Protein AF-A0A1Z4GJ85-F1 (afdb_monomer)

Organism: NCBI:txid1085406

Secondary structure (DSSP, 8-state):
---GGGTTTSHHHHHHHHHHHHHHHHHTHHHHHHTT--HHHHHHHHT--HHHHHHHTT-

Radius of gyration: 14.63 Å; Cα contacts (8 Å, |Δi|>4): 33; chains: 1; bounding box: 27×19×41 Å

Sequence (59 aa):
MLNVYLIRDTKIYQEAFEAGERQTKLKMVPILLELGLSIQQIAERLKLDTELVREAARS

Solvent-accessible surface area (backbone atoms only — not comparable to full-atom values): 3485 Å² total; per-residue (Å²): 130,91,57,70,80,79,42,55,89,37,69,67,43,46,54,52,48,53,51,50,54,51,52,52,56,45,69,42,40,51,60,44,42,76,74,68,49,49,65,66,58,48,13,63,75,69,72,44,57,59,66,61,43,54,51,40,62,72,109

Foldseek 3Di:
DDDPVVCCPPPVNVVVVVVVLVVVLLLCLCVVVVVPDDLVRSCVVSVHDSVSSVVSNVD

Structure (mmCIF, N/CA/C/O backbone):
data_AF-A0A1Z4GJ85-F1
#
_entry.id   AF-A0A1Z4GJ85-F1
#
loop_
_atom_site.group_PDB
_atom_site.id
_atom_site.type_symbol
_atom_site.label_atom_id
_atom_site.label_alt_id
_atom_site.label_comp_id
_atom_site.label_asym_id
_atom_site.label_entity_id
_atom_site.label_seq_id
_atom_site.pdbx_PD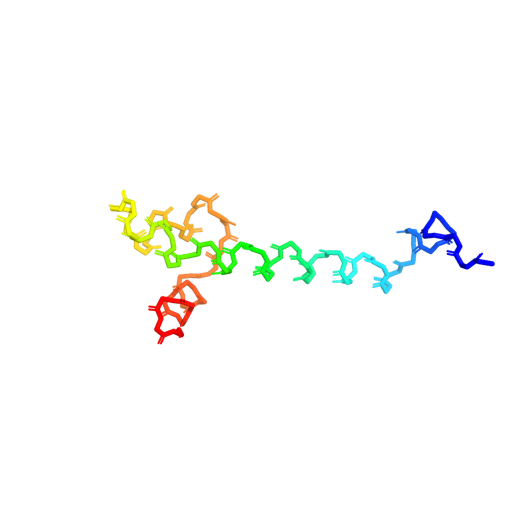B_ins_code
_atom_site.Cartn_x
_atom_site.Cartn_y
_atom_site.Cartn_z
_atom_site.occupancy
_atom_site.B_iso_or_equiv
_atom_site.auth_seq_id
_atom_site.auth_comp_id
_atom_site.auth_asym_id
_atom_site.auth_atom_id
_atom_site.pdbx_PDB_model_num
ATOM 1 N N . MET A 1 1 ? 1.415 10.544 -31.934 1.00 58.50 1 MET A N 1
ATOM 2 C CA . MET A 1 1 ? 0.999 10.014 -30.617 1.00 58.50 1 MET A CA 1
ATOM 3 C C . MET A 1 1 ? 2.201 9.332 -29.991 1.00 58.50 1 MET A C 1
ATOM 5 O O . MET A 1 1 ? 2.823 8.526 -30.672 1.00 58.50 1 MET A O 1
ATOM 9 N N . LEU A 1 2 ? 2.566 9.674 -28.754 1.00 63.72 2 LEU A N 1
ATOM 10 C CA . LEU A 1 2 ? 3.600 8.939 -28.021 1.00 63.72 2 LEU A CA 1
ATOM 11 C C . LEU A 1 2 ? 3.045 7.556 -27.682 1.00 63.72 2 LEU A C 1
ATOM 13 O O . LEU A 1 2 ? 2.052 7.436 -26.968 1.00 63.72 2 LEU A O 1
ATOM 17 N N . ASN A 1 3 ? 3.650 6.522 -28.253 1.00 78.69 3 ASN A N 1
ATOM 18 C CA . ASN A 1 3 ? 3.294 5.151 -27.948 1.00 78.69 3 ASN A CA 1
ATOM 19 C C . ASN A 1 3 ? 4.017 4.738 -26.657 1.00 78.69 3 ASN A C 1
ATOM 21 O O . ASN A 1 3 ? 5.244 4.716 -26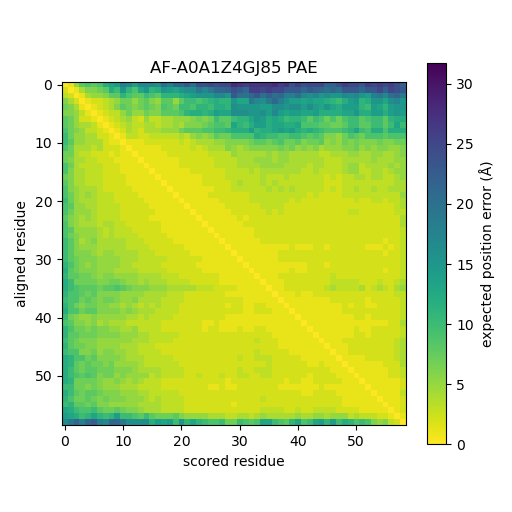.618 1.00 78.69 3 ASN A O 1
ATOM 25 N N . VAL A 1 4 ? 3.260 4.394 -25.613 1.00 75.06 4 VAL A N 1
ATOM 26 C CA . VAL A 1 4 ? 3.787 3.957 -24.307 1.00 75.06 4 VAL A CA 1
ATOM 27 C C . VAL A 1 4 ? 4.702 2.729 -24.438 1.00 75.06 4 VAL A C 1
ATOM 29 O O . VAL A 1 4 ? 5.622 2.560 -23.643 1.00 75.06 4 VAL A O 1
ATOM 32 N N . TYR A 1 5 ? 4.520 1.909 -25.479 1.00 77.94 5 TYR A N 1
ATOM 33 C CA . TYR A 1 5 ? 5.404 0.781 -25.774 1.00 77.94 5 TYR A CA 1
ATOM 34 C C . TYR A 1 5 ? 6.843 1.209 -26.112 1.00 77.94 5 TYR A C 1
ATOM 36 O O . TYR A 1 5 ? 7.760 0.446 -25.840 1.00 77.94 5 TYR A O 1
ATOM 44 N N . LEU A 1 6 ? 7.064 2.423 -26.634 1.00 81.44 6 LEU A N 1
ATOM 45 C CA . LEU A 1 6 ? 8.406 2.920 -26.986 1.00 81.44 6 LEU A CA 1
ATOM 46 C C . LEU A 1 6 ? 9.266 3.250 -25.763 1.00 81.44 6 LEU A C 1
ATOM 48 O O . LEU A 1 6 ? 10.488 3.246 -25.862 1.00 81.44 6 LEU A O 1
ATOM 52 N N . ILE A 1 7 ? 8.639 3.576 -24.628 1.00 86.19 7 ILE A N 1
ATOM 53 C CA . ILE A 1 7 ? 9.344 4.019 -23.418 1.00 86.19 7 ILE A CA 1
ATOM 54 C C . ILE A 1 7 ? 9.346 2.966 -22.312 1.00 86.19 7 ILE A C 1
ATOM 56 O O . ILE A 1 7 ? 9.893 3.223 -21.246 1.00 86.19 7 ILE A O 1
ATOM 60 N N . ARG A 1 8 ? 8.754 1.791 -22.544 1.00 83.06 8 ARG A N 1
ATOM 61 C CA . ARG A 1 8 ? 8.544 0.768 -21.510 1.00 83.06 8 ARG A CA 1
ATOM 62 C C . ARG A 1 8 ? 9.847 0.274 -20.869 1.00 83.06 8 ARG A C 1
ATOM 64 O O . ARG A 1 8 ? 9.878 0.034 -19.666 1.00 83.06 8 ARG A O 1
ATOM 71 N N . ASP A 1 9 ? 10.917 0.200 -21.654 1.00 86.31 9 ASP A N 1
ATOM 72 C CA . ASP A 1 9 ? 12.241 -0.236 -21.188 1.00 86.31 9 ASP A CA 1
ATOM 73 C C . ASP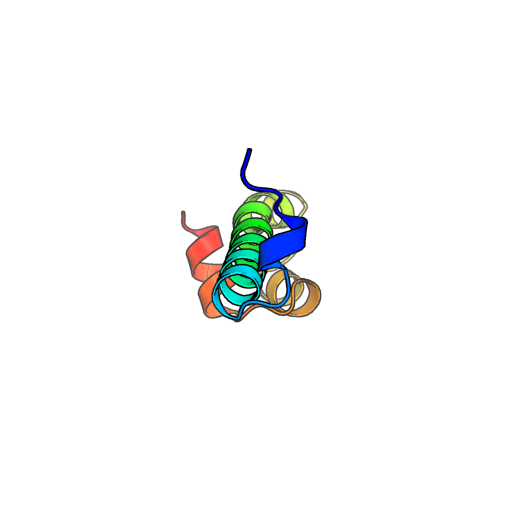 A 1 9 ? 13.085 0.915 -20.626 1.00 86.31 9 ASP A C 1
ATOM 75 O O . ASP A 1 9 ? 14.214 0.719 -20.178 1.00 86.31 9 ASP A O 1
ATOM 79 N N . THR A 1 10 ? 12.558 2.142 -20.639 1.00 91.88 10 THR A N 1
ATOM 80 C CA . THR A 1 10 ? 13.248 3.275 -20.029 1.00 91.88 10 THR A CA 1
ATOM 81 C C . THR A 1 10 ? 13.114 3.206 -18.515 1.00 91.88 10 THR A C 1
ATOM 83 O O . THR A 1 10 ? 12.043 2.926 -17.974 1.00 91.88 10 THR A O 1
ATOM 86 N N . LYS A 1 11 ? 14.199 3.558 -17.823 1.00 90.75 11 LYS A N 1
ATOM 87 C CA . LYS A 1 11 ? 14.223 3.687 -16.363 1.00 90.75 11 LYS A CA 1
ATOM 88 C C . LYS A 1 11 ? 13.083 4.574 -15.839 1.00 90.75 11 LYS A C 1
ATOM 90 O O . LYS A 1 11 ? 12.428 4.221 -14.869 1.00 90.75 11 LYS A O 1
ATOM 95 N N . ILE A 1 12 ? 12.789 5.672 -16.540 1.00 90.12 12 ILE A N 1
ATOM 96 C CA . ILE A 1 12 ? 11.725 6.616 -16.170 1.00 90.12 12 ILE A CA 1
ATOM 97 C C . ILE A 1 12 ? 10.339 5.960 -16.188 1.00 90.12 12 ILE A C 1
ATOM 99 O O . ILE A 1 12 ? 9.542 6.191 -15.283 1.00 90.12 12 ILE A O 1
ATOM 103 N N . TYR A 1 13 ? 10.033 5.137 -17.195 1.00 91.06 13 TY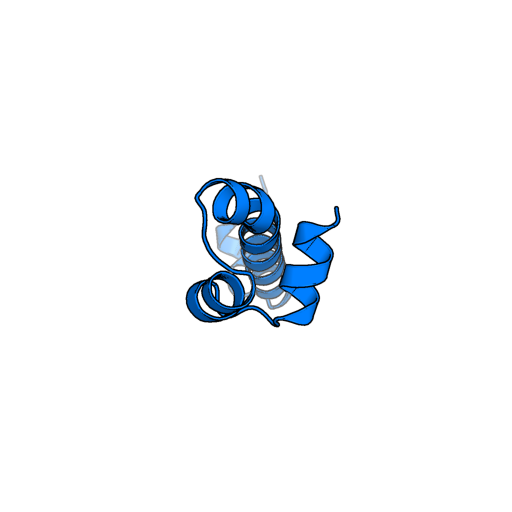R A N 1
ATOM 104 C CA . TYR A 1 13 ? 8.748 4.439 -17.240 1.00 91.06 13 TYR A CA 1
ATOM 105 C C . TYR A 1 13 ? 8.615 3.420 -16.108 1.00 91.06 13 TYR A C 1
ATOM 107 O O . TYR A 1 13 ? 7.559 3.346 -15.486 1.00 91.06 13 TYR A O 1
ATOM 115 N N . GLN A 1 14 ? 9.676 2.661 -15.829 1.00 90.75 14 GLN A N 1
ATOM 116 C CA . GLN A 1 14 ? 9.684 1.671 -14.750 1.00 90.75 14 GLN A CA 1
ATOM 117 C C . GLN A 1 14 ? 9.479 2.341 -13.388 1.00 90.75 14 GLN A C 1
ATOM 119 O O . GLN A 1 14 ? 8.595 1.938 -12.638 1.00 90.75 14 GLN A O 1
ATOM 124 N N . GLU A 1 15 ? 10.198 3.432 -13.116 1.00 92.38 15 GLU A N 1
ATOM 125 C CA . GLU A 1 15 ? 10.033 4.220 -11.889 1.00 92.38 15 GLU A CA 1
ATOM 126 C C . GLU A 1 15 ? 8.617 4.797 -11.758 1.00 92.38 15 GLU A C 1
ATOM 128 O O . GLU A 1 15 ? 8.012 4.729 -10.687 1.00 92.3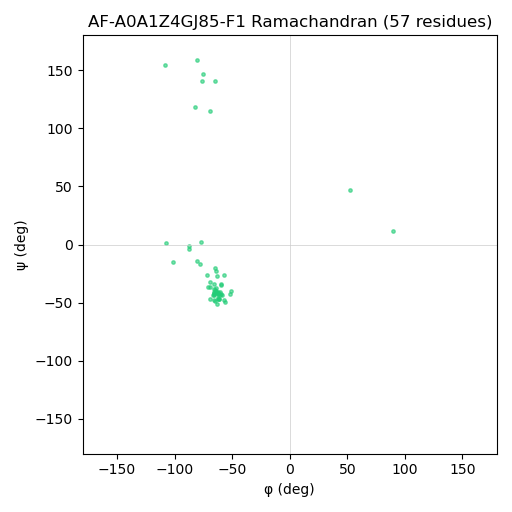8 15 GLU A O 1
ATOM 133 N N . ALA A 1 16 ? 8.053 5.331 -12.846 1.00 92.69 16 ALA A N 1
ATOM 134 C CA . ALA A 1 16 ? 6.687 5.849 -12.850 1.00 92.69 16 ALA A CA 1
ATOM 135 C C . ALA A 1 16 ? 5.645 4.739 -12.626 1.00 92.69 16 ALA A C 1
ATOM 137 O O . ALA A 1 16 ? 4.656 4.947 -11.920 1.00 92.69 16 ALA A O 1
ATOM 138 N N . PHE A 1 17 ? 5.869 3.557 -13.202 1.00 93.06 17 PHE A N 1
ATOM 139 C CA . PHE A 1 17 ? 5.006 2.395 -13.023 1.00 93.06 17 PHE A CA 1
ATOM 140 C C . PHE A 1 17 ? 5.042 1.891 -11.575 1.00 93.06 17 PHE A C 1
ATOM 142 O O . PHE A 1 17 ? 3.989 1.727 -10.958 1.00 93.06 17 PHE A O 1
ATOM 149 N N . GLU A 1 18 ? 6.234 1.736 -10.995 1.00 93.31 18 GLU A N 1
ATOM 150 C CA . GLU A 1 18 ? 6.412 1.362 -9.588 1.00 93.31 18 GLU A CA 1
ATOM 151 C C . GLU A 1 18 ? 5.799 2.396 -8.633 1.00 93.31 18 GLU A C 1
ATOM 153 O O . GLU A 1 18 ? 5.147 2.033 -7.648 1.00 93.31 18 GLU A O 1
ATOM 158 N N . ALA A 1 19 ? 5.958 3.691 -8.927 1.00 92.69 19 ALA A N 1
ATOM 159 C CA . ALA A 1 19 ? 5.330 4.762 -8.159 1.00 92.69 19 ALA A CA 1
ATOM 160 C C . ALA A 1 19 ? 3.795 4.674 -8.217 1.00 92.69 19 ALA A C 1
ATOM 162 O O . ALA A 1 19 ? 3.134 4.816 -7.186 1.00 92.69 19 ALA A O 1
ATOM 163 N N . GLY A 1 20 ? 3.229 4.379 -9.391 1.00 94.50 20 GLY A N 1
ATOM 164 C CA . GLY A 1 20 ? 1.791 4.178 -9.576 1.00 94.50 20 GLY A CA 1
ATOM 165 C C . GLY A 1 20 ? 1.253 2.948 -8.840 1.00 94.50 20 GLY A C 1
ATOM 166 O O . GLY A 1 20 ? 0.204 3.025 -8.191 1.00 94.50 20 GLY A O 1
ATOM 167 N N . GLU A 1 21 ? 1.983 1.830 -8.870 1.00 95.75 21 GLU A N 1
ATOM 168 C CA . GLU A 1 21 ? 1.635 0.624 -8.111 1.00 95.75 21 GLU A CA 1
ATOM 169 C C . GLU A 1 21 ? 1.643 0.914 -6.602 1.00 95.75 21 GLU A C 1
ATOM 171 O O . GLU A 1 21 ? 0.682 0.596 -5.895 1.00 95.75 21 GLU A O 1
ATOM 176 N N . ARG A 1 22 ? 2.690 1.588 -6.108 1.00 94.81 22 ARG A N 1
ATOM 177 C CA . ARG A 1 22 ? 2.807 1.980 -4.697 1.00 94.81 22 ARG A CA 1
ATOM 178 C C . ARG A 1 22 ? 1.675 2.913 -4.274 1.00 94.81 22 ARG A C 1
ATOM 180 O O . ARG A 1 22 ? 1.048 2.679 -3.243 1.00 94.81 22 ARG A O 1
ATOM 187 N N . GLN A 1 23 ? 1.377 3.934 -5.075 1.00 95.38 23 GLN A N 1
ATOM 188 C CA . GLN A 1 23 ? 0.305 4.883 -4.782 1.00 95.38 23 GLN A CA 1
ATOM 189 C C . GLN A 1 23 ? -1.064 4.193 -4.744 1.00 95.38 23 GLN A C 1
ATOM 191 O O . GLN A 1 23 ? -1.875 4.483 -3.867 1.00 95.38 23 GLN A O 1
ATOM 196 N N . THR A 1 24 ? -1.315 3.260 -5.665 1.00 95.88 24 THR A N 1
ATOM 197 C CA . THR A 1 24 ? -2.558 2.479 -5.689 1.00 95.88 24 THR A CA 1
ATOM 198 C C . THR A 1 24 ? -2.707 1.637 -4.425 1.00 95.88 24 THR A C 1
ATOM 200 O O . THR A 1 24 ? -3.759 1.676 -3.793 1.00 95.88 24 THR A O 1
ATOM 203 N N . LYS A 1 25 ? -1.646 0.937 -4.000 1.00 95.88 25 LYS A N 1
ATOM 204 C CA . LYS A 1 25 ? -1.660 0.152 -2.755 1.00 95.88 25 LYS A CA 1
ATOM 205 C C . LYS A 1 25 ? -1.949 1.019 -1.526 1.00 95.88 25 LYS A C 1
ATOM 207 O O . LYS A 1 25 ? -2.759 0.619 -0.697 1.00 95.88 25 LYS A O 1
ATOM 212 N N . LEU A 1 26 ? -1.349 2.210 -1.431 1.00 96.25 26 LEU A N 1
ATOM 213 C CA . LEU A 1 26 ? -1.593 3.137 -0.317 1.00 96.25 26 LEU A CA 1
ATOM 214 C C . LEU A 1 26 ? -3.036 3.659 -0.299 1.00 96.25 26 LEU A C 1
ATOM 216 O O . LEU A 1 26 ? -3.657 3.688 0.756 1.00 96.25 26 LEU A O 1
ATOM 220 N N . LYS A 1 27 ? -3.617 3.983 -1.462 1.00 96.12 27 LYS A N 1
ATOM 221 C CA . LYS A 1 27 ? -5.026 4.411 -1.563 1.00 96.12 27 LYS A CA 1
ATOM 222 C C . LYS A 1 27 ? -6.031 3.332 -1.150 1.00 96.12 27 LYS A C 1
ATOM 224 O O . LYS A 1 27 ? -7.153 3.664 -0.787 1.00 96.12 27 LYS A O 1
ATOM 229 N N . MET A 1 28 ? -5.644 2.057 -1.197 1.00 96.19 28 MET A N 1
ATOM 230 C CA . MET A 1 28 ? -6.482 0.951 -0.727 1.00 96.19 28 MET A CA 1
ATOM 231 C C . MET A 1 28 ? -6.440 0.767 0.795 1.00 96.19 28 MET A C 1
ATOM 233 O O . MET A 1 28 ? -7.296 0.065 1.327 1.00 96.19 28 MET A O 1
ATOM 237 N N . VAL A 1 29 ? -5.481 1.377 1.503 1.00 97.19 29 VAL A N 1
ATOM 238 C CA . VAL A 1 29 ? -5.312 1.197 2.955 1.00 97.19 29 VAL A CA 1
ATOM 239 C C . VAL A 1 29 ? -6.586 1.550 3.739 1.00 97.19 29 VAL A C 1
ATOM 241 O O . VAL A 1 29 ? -7.021 0.685 4.499 1.00 9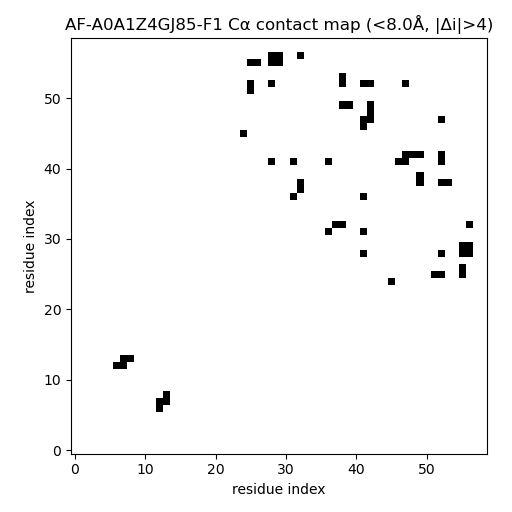7.19 29 VAL A O 1
ATOM 244 N N . PRO A 1 30 ? -7.248 2.711 3.539 1.00 96.00 30 PRO A N 1
ATOM 245 C CA . PRO A 1 30 ? -8.480 3.037 4.265 1.00 96.00 30 PRO A CA 1
ATOM 246 C C . PRO A 1 30 ? -9.596 2.012 4.032 1.00 96.00 30 PRO A C 1
ATOM 248 O O . PRO A 1 30 ? -10.205 1.528 4.980 1.00 96.00 30 PRO A O 1
ATOM 251 N N . ILE A 1 31 ? -9.788 1.590 2.779 1.00 96.56 31 ILE A N 1
ATOM 252 C CA . ILE A 1 31 ? -10.813 0.606 2.399 1.00 96.56 31 ILE A CA 1
ATOM 253 C C . ILE A 1 31 ? -10.551 -0.743 3.085 1.00 96.56 31 ILE A C 1
ATOM 255 O O . ILE A 1 31 ? -11.464 -1.389 3.587 1.00 96.56 31 ILE A O 1
ATOM 259 N N . LEU A 1 32 ? -9.295 -1.192 3.135 1.00 96.88 32 LEU A N 1
ATOM 260 C CA . LEU A 1 32 ? -8.939 -2.457 3.783 1.00 96.88 32 LEU A CA 1
ATOM 261 C C . LEU A 1 32 ? -9.101 -2.396 5.309 1.00 96.88 32 LEU A C 1
ATOM 263 O O . LEU A 1 32 ? -9.451 -3.408 5.918 1.00 96.88 32 LEU A O 1
ATOM 267 N N . LEU A 1 33 ? -8.881 -1.227 5.915 1.00 96.12 33 LEU A N 1
ATOM 268 C CA . LEU A 1 33 ? -9.168 -0.997 7.332 1.00 96.12 33 LEU A CA 1
ATOM 269 C C . LEU A 1 33 ? -10.675 -1.047 7.609 1.00 96.12 33 LEU A C 1
ATOM 271 O O . LEU A 1 33 ? -11.086 -1.698 8.567 1.00 96.12 33 LEU A O 1
ATOM 275 N N . GLU A 1 34 ? -11.501 -0.433 6.756 1.00 96.56 34 GLU A N 1
ATOM 276 C CA . GLU A 1 34 ? -12.970 -0.513 6.840 1.00 96.56 34 GLU A CA 1
ATOM 277 C C . GLU A 1 34 ? -13.478 -1.958 6.727 1.00 96.56 34 GLU A C 1
ATOM 279 O O . GLU A 1 34 ? -14.432 -2.343 7.401 1.00 96.56 34 GLU A O 1
ATOM 284 N N . LEU A 1 35 ? -12.797 -2.789 5.932 1.00 97.06 35 LEU A N 1
ATOM 285 C CA . LEU A 1 35 ? -13.068 -4.225 5.809 1.00 97.06 35 LEU A CA 1
ATOM 286 C C . LEU A 1 35 ? -12.539 -5.060 6.993 1.00 97.06 35 LEU A C 1
ATOM 288 O O . LEU A 1 35 ? -12.684 -6.284 6.994 1.00 97.06 35 LEU A O 1
ATOM 292 N N . GLY A 1 36 ? -11.942 -4.424 8.006 1.00 96.62 36 GLY A N 1
ATOM 293 C CA . GLY A 1 36 ? -11.547 -5.051 9.267 1.00 96.62 36 GLY A CA 1
ATOM 294 C C . GLY A 1 36 ? -10.135 -5.638 9.296 1.00 96.62 36 GLY A C 1
ATOM 295 O O . GLY A 1 36 ? -9.807 -6.369 10.233 1.00 96.62 36 GLY A O 1
ATOM 296 N N . LEU A 1 37 ? -9.284 -5.351 8.305 1.00 97.62 37 LEU A N 1
ATOM 297 C CA . LEU A 1 37 ? -7.877 -5.755 8.366 1.00 97.62 37 LEU A CA 1
ATOM 298 C C . LEU A 1 37 ? -7.103 -4.853 9.335 1.00 97.62 37 LEU A C 1
ATOM 300 O O . LEU A 1 37 ? -7.361 -3.657 9.433 1.00 97.62 37 LEU A O 1
ATOM 304 N N . SER A 1 38 ? -6.098 -5.407 10.019 1.00 97.31 38 SER A N 1
ATOM 305 C CA . SER A 1 38 ? -5.177 -4.599 10.827 1.00 97.31 38 SER A CA 1
ATOM 306 C C . SER A 1 38 ? -4.085 -3.942 9.975 1.00 97.31 38 SER A C 1
ATOM 308 O 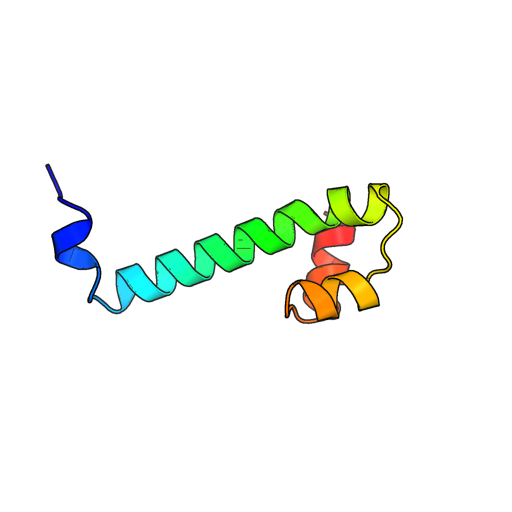O . SER A 1 38 ? -3.724 -4.437 8.906 1.00 97.31 38 SER A O 1
ATOM 310 N N . ILE A 1 39 ? -3.479 -2.865 10.487 1.00 96.31 39 ILE A N 1
ATOM 311 C CA . ILE A 1 39 ? -2.327 -2.193 9.854 1.00 96.31 39 ILE A CA 1
ATOM 312 C C . ILE A 1 39 ? -1.203 -3.194 9.535 1.00 96.31 39 ILE A C 1
ATOM 314 O O . ILE A 1 39 ? -0.645 -3.160 8.442 1.00 96.31 39 ILE A O 1
ATOM 318 N N . GLN A 1 40 ? -0.900 -4.119 10.453 1.00 97.06 40 GLN A N 1
ATOM 319 C CA . GLN A 1 40 ? 0.153 -5.125 10.257 1.00 97.06 40 GLN A CA 1
ATOM 320 C C . GLN A 1 40 ? -0.198 -6.094 9.125 1.00 97.06 40 GLN A C 1
ATOM 322 O O . GLN A 1 40 ? 0.637 -6.382 8.273 1.00 97.06 40 GLN A O 1
ATOM 327 N N . GLN A 1 41 ? -1.451 -6.550 9.080 1.00 97.56 41 GLN A N 1
ATOM 328 C CA . GLN A 1 41 ? -1.937 -7.431 8.022 1.00 97.56 41 GLN A CA 1
ATOM 329 C C . GLN A 1 41 ? -1.915 -6.753 6.647 1.00 97.56 41 GLN A C 1
ATOM 331 O O . GLN A 1 41 ? -1.631 -7.404 5.643 1.00 97.56 41 GLN A O 1
ATOM 336 N N . ILE A 1 42 ? -2.228 -5.458 6.588 1.00 97.56 42 ILE A N 1
ATOM 337 C CA . ILE A 1 42 ? -2.184 -4.674 5.349 1.00 97.56 42 ILE A CA 1
ATOM 338 C C . ILE A 1 42 ? -0.734 -4.491 4.889 1.00 97.56 42 ILE A C 1
ATOM 340 O O . ILE A 1 42 ? -0.440 -4.744 3.722 1.00 97.56 42 ILE A O 1
ATOM 344 N N . ALA A 1 43 ? 0.174 -4.115 5.795 1.00 97.19 43 ALA A N 1
ATOM 345 C CA . ALA A 1 43 ? 1.598 -3.959 5.500 1.00 97.19 43 ALA A CA 1
ATOM 346 C C . ALA A 1 43 ? 2.209 -5.254 4.943 1.00 97.19 43 ALA A C 1
ATOM 348 O O . ALA A 1 43 ? 2.835 -5.241 3.883 1.00 97.19 43 ALA A O 1
ATOM 349 N N . GLU A 1 44 ? 1.936 -6.389 5.589 1.00 97.50 44 GLU A N 1
ATOM 350 C CA . GLU A 1 44 ? 2.410 -7.701 5.146 1.00 97.50 44 GLU A CA 1
ATOM 351 C C . GLU A 1 44 ? 1.840 -8.089 3.771 1.00 97.50 44 GLU A C 1
ATOM 353 O O . GLU A 1 44 ? 2.591 -8.422 2.851 1.00 97.50 44 GLU A O 1
ATOM 358 N N . ARG A 1 45 ? 0.514 -7.999 3.587 1.00 95.88 45 ARG A N 1
ATOM 359 C CA . ARG A 1 45 ? -0.147 -8.435 2.343 1.00 95.88 45 ARG A CA 1
ATOM 360 C C . ARG A 1 45 ? 0.166 -7.544 1.148 1.00 95.88 45 ARG A C 1
ATOM 362 O O . ARG A 1 45 ? 0.303 -8.051 0.037 1.00 95.88 45 ARG A O 1
ATOM 369 N N . LEU A 1 46 ? 0.282 -6.233 1.357 1.00 95.38 46 LEU A N 1
ATOM 370 C CA . LEU A 1 46 ? 0.617 -5.282 0.295 1.00 95.38 46 LEU A CA 1
ATOM 371 C C . LEU A 1 46 ? 2.129 -5.113 0.100 1.00 95.38 46 LEU A C 1
ATOM 373 O O . LEU A 1 46 ? 2.538 -4.429 -0.843 1.00 95.38 46 LEU A O 1
ATOM 377 N N . LYS A 1 47 ? 2.948 -5.765 0.942 1.00 95.75 47 LYS A N 1
ATOM 378 C CA . LYS A 1 47 ? 4.411 -5.622 0.987 1.00 95.75 47 LYS A CA 1
ATOM 379 C C . LYS A 1 47 ? 4.822 -4.152 1.099 1.00 95.75 47 LYS A C 1
ATOM 381 O O . LYS A 1 47 ? 5.659 -3.664 0.341 1.00 95.75 47 LYS A O 1
ATOM 386 N N . LEU A 1 48 ? 4.162 -3.444 2.007 1.00 95.12 48 LEU A N 1
ATOM 387 C CA . LEU A 1 48 ? 4.412 -2.043 2.314 1.00 95.12 48 LEU A CA 1
ATOM 388 C C . LEU A 1 48 ? 5.077 -1.923 3.681 1.00 95.12 48 LEU A C 1
ATOM 390 O O . LEU A 1 48 ? 4.895 -2.770 4.554 1.00 95.12 48 LEU A O 1
ATOM 394 N N . ASP A 1 49 ? 5.814 -0.836 3.871 1.00 95.75 49 ASP A N 1
ATOM 395 C CA . ASP A 1 49 ? 6.318 -0.4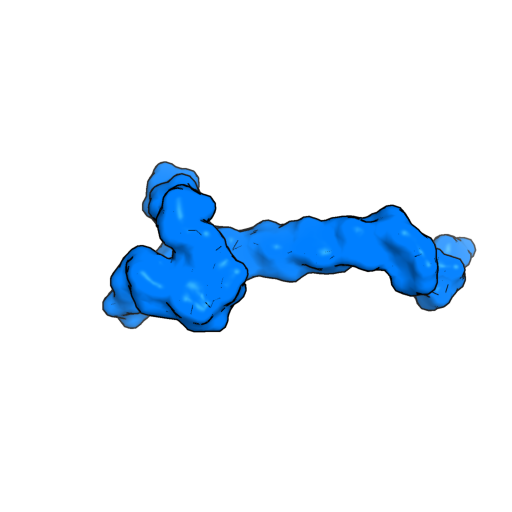82 5.190 1.00 95.75 49 ASP A CA 1
ATOM 396 C C . ASP A 1 49 ? 5.154 -0.154 6.141 1.00 95.75 49 ASP A C 1
ATOM 398 O O . ASP A 1 49 ? 4.164 0.472 5.751 1.00 95.75 49 ASP A O 1
ATOM 402 N N . THR A 1 50 ? 5.268 -0.587 7.395 1.00 95.81 50 THR A N 1
ATOM 403 C CA . THR A 1 50 ? 4.191 -0.424 8.381 1.00 95.81 50 THR A CA 1
ATOM 404 C C . THR A 1 50 ? 3.933 1.047 8.708 1.00 95.81 50 THR A C 1
ATOM 406 O O . THR A 1 50 ? 2.780 1.429 8.919 1.00 95.81 50 THR A O 1
ATOM 409 N N . GLU A 1 51 ? 4.967 1.889 8.703 1.00 95.56 51 GLU A N 1
ATOM 410 C CA . GLU A 1 51 ? 4.823 3.324 8.940 1.00 95.56 51 GLU A CA 1
ATOM 411 C C . GLU A 1 51 ? 4.145 4.020 7.755 1.00 95.56 51 GLU A C 1
ATOM 413 O O . GLU A 1 51 ? 3.270 4.855 7.973 1.00 95.56 51 GLU A O 1
ATOM 418 N N . LEU A 1 52 ? 4.418 3.595 6.515 1.00 94.94 52 LEU A N 1
ATOM 419 C CA . LEU A 1 52 ? 3.691 4.095 5.337 1.00 94.94 52 LEU A CA 1
ATOM 420 C C . LEU A 1 52 ? 2.203 3.728 5.372 1.00 94.94 52 LEU A C 1
ATOM 422 O O . LEU A 1 52 ? 1.349 4.546 5.034 1.00 94.94 52 LEU A O 1
ATOM 426 N N . VAL A 1 53 ? 1.869 2.506 5.800 1.00 96.25 53 VAL A N 1
ATOM 427 C CA . VAL A 1 53 ? 0.466 2.094 5.976 1.00 96.25 53 VAL A CA 1
ATOM 428 C C . VAL A 1 53 ? -0.198 2.907 7.088 1.00 96.25 53 VAL A C 1
ATOM 430 O O . VAL A 1 53 ? -1.346 3.319 6.948 1.00 96.25 53 VAL A O 1
ATOM 433 N N . ARG A 1 54 ? 0.516 3.187 8.182 1.00 95.25 54 ARG A N 1
ATOM 434 C CA . ARG A 1 54 ? 0.014 4.026 9.277 1.00 95.25 54 ARG A CA 1
ATOM 435 C C . ARG A 1 54 ? -0.246 5.463 8.830 1.00 95.25 54 ARG A C 1
ATOM 437 O O . ARG A 1 54 ? -1.227 6.054 9.271 1.00 95.25 54 ARG A O 1
ATOM 444 N N . GLU A 1 55 ? 0.619 6.024 7.997 1.00 95.25 55 GLU A N 1
ATOM 445 C CA . GLU A 1 55 ? 0.429 7.353 7.418 1.00 95.25 55 GLU A C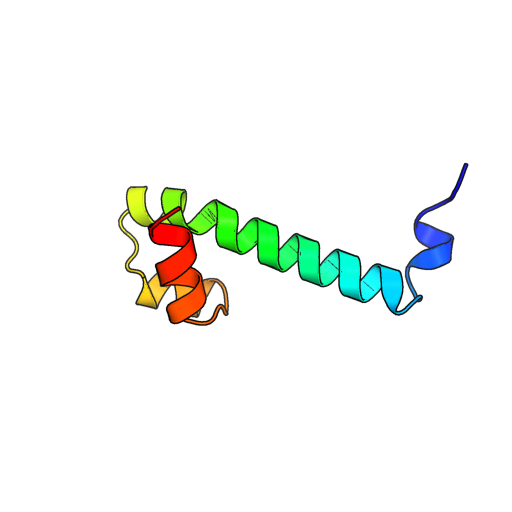A 1
ATOM 446 C C . GLU A 1 55 ? -0.795 7.381 6.494 1.00 95.25 55 GLU A C 1
ATOM 448 O O . GLU A 1 55 ? -1.680 8.211 6.687 1.00 95.25 55 GLU A O 1
ATOM 453 N N . ALA A 1 56 ? -0.914 6.408 5.585 1.00 93.88 56 ALA A N 1
ATOM 454 C CA . ALA A 1 56 ? -2.058 6.276 4.676 1.00 93.88 56 ALA A CA 1
ATOM 455 C C . ALA A 1 56 ? -3.392 5.967 5.384 1.00 93.88 56 ALA A C 1
ATOM 457 O O . ALA A 1 56 ? -4.459 6.178 4.821 1.00 93.88 56 ALA A O 1
ATOM 458 N N . ALA A 1 57 ? -3.349 5.461 6.617 1.00 92.44 57 ALA A N 1
ATOM 459 C CA . ALA A 1 57 ? -4.529 5.271 7.457 1.00 92.44 57 ALA A CA 1
ATOM 460 C C . ALA A 1 57 ? -5.025 6.571 8.119 1.00 92.44 57 ALA A C 1
ATOM 462 O O . ALA A 1 57 ? -6.130 6.595 8.657 1.00 92.44 57 ALA A O 1
ATOM 463 N N . ARG A 1 58 ? -4.187 7.616 8.166 1.00 88.19 58 ARG A N 1
ATOM 464 C CA . ARG A 1 58 ? -4.475 8.906 8.820 1.00 88.19 58 ARG A CA 1
ATOM 465 C C . ARG A 1 58 ? -4.870 10.010 7.838 1.00 88.19 58 ARG A C 1
ATOM 467 O O . ARG A 1 58 ? -5.335 11.054 8.292 1.00 88.19 58 ARG A O 1
ATOM 474 N N . SER A 1 59 ? -4.613 9.803 6.547 1.00 67.50 59 SER A N 1
ATOM 475 C CA . SER A 1 59 ? -5.010 10.681 5.439 1.00 67.50 59 SER A CA 1
ATOM 476 C C . SER A 1 59 ? -6.469 10.480 5.063 1.00 67.50 59 SER A C 1
ATOM 478 O O . SER A 1 59 ? -7.148 11.500 4.826 1.00 67.50 59 SER A O 1
#

Mean predicted aligned error: 4.55 Å

Nearest PDB structures (foldseek):
  2x48-assembly1_A  TM=8.992E-01  e=2.678E-01  Sulfolobus islandicus rod-shaped virus 1
  7bhy-assembly2_C-2  TM=6.603E-01  e=4.331E-01  Bacillus subtilis subsp. subtilis str. 168
  1tro-assembly2_E  TM=5.336E-01  e=8.386E-01  Escherichia coli str. K-12 substr. W3110
  3frw-assembly2_D  TM=6.484E-01  e=5.085E+00  Blautia obeum ATCC 29174
  3frw-assembly1_A  TM=6.543E-01  e=8.222E+00  Blautia obeum ATCC 29174

pLDDT: mean 91.77, std 8.36, range [58.5, 97.62]